Protein AF-A0A1T4NYH7-F1 (afdb_monomer_lite)

pLDDT: mean 93.22, std 9.17, range [37.97, 98.44]

Radius of gyration: 12.86 Å; chains: 1; bounding box: 45×33×25 Å

Organism: NCBI:txid413434

Secondary structure (DSSP, 8-state):
-PPPP-HHHHS-GGGGTTS-GGG--TTTTHHHHHHHHHHT--TTTHHHHHHHHHTTS-HHHHHHHHHH--S---HHHHHHHHHHTT-----SS--

InterPro domains:
  IPR053830 Domain of unknown function DUF6922 [PF21956] (11-63)

Foldseek 3Di:
DPPQDQQPVLDDCVLVVPDDSRPDRLPVCLLPQLLSLQQPDDPVCLVVSVVSVVVRDDLVSSLVSQQPHPRPRDLVSQQVSCVVVVHDRDGNDDD

Structure (mmCIF, N/CA/C/O backbone):
data_AF-A0A1T4NYH7-F1
#
_entry.id   AF-A0A1T4NYH7-F1
#
loop_
_atom_site.group_PDB
_atom_site.id
_atom_site.type_symbol
_atom_site.label_atom_id
_atom_site.label_alt_id
_atom_site.label_comp_id
_atom_site.label_asym_id
_atom_site.label_entity_id
_atom_site.label_seq_id
_atom_site.pdbx_PDB_ins_code
_atom_site.Cartn_x
_atom_site.Cartn_y
_atom_site.Cartn_z
_atom_site.occupancy
_atom_site.B_iso_or_equiv
_atom_site.auth_seq_id
_atom_site.auth_comp_id
_atom_site.auth_asym_id
_atom_site.auth_atom_id
_atom_site.pdbx_PDB_model_num
ATOM 1 N N . MET A 1 1 ? -27.147 -0.341 1.580 1.00 37.97 1 MET A N 1
ATOM 2 C CA . MET A 1 1 ? -26.389 -1.587 1.835 1.00 37.97 1 MET A CA 1
ATOM 3 C C . MET A 1 1 ? -25.168 -1.589 0.935 1.00 37.97 1 MET A C 1
ATOM 5 O O . MET A 1 1 ? -25.333 -1.732 -0.270 1.00 37.97 1 MET A O 1
ATOM 9 N N . ASN A 1 2 ? -23.967 -1.396 1.483 1.00 52.78 2 ASN A N 1
ATOM 10 C CA . ASN A 1 2 ? -22.752 -1.658 0.712 1.00 52.78 2 ASN A CA 1
ATOM 11 C C . ASN A 1 2 ? -22.653 -3.170 0.508 1.00 52.78 2 ASN A C 1
ATOM 13 O O . ASN A 1 2 ? -22.690 -3.924 1.480 1.00 52.78 2 ASN A O 1
ATOM 17 N N . LYS A 1 3 ? -22.601 -3.617 -0.750 1.00 62.44 3 LYS A N 1
ATOM 18 C CA . LYS A 1 3 ? -22.299 -5.016 -1.070 1.00 62.44 3 LYS A CA 1
ATOM 19 C C . LYS A 1 3 ? -20.989 -5.398 -0.379 1.00 62.44 3 LYS A C 1
ATOM 21 O O . LYS A 1 3 ? -20.040 -4.616 -0.401 1.00 62.44 3 LYS A O 1
ATOM 26 N N . ALA A 1 4 ? -20.945 -6.590 0.211 1.00 82.31 4 ALA A N 1
ATOM 27 C CA . ALA A 1 4 ? -19.701 -7.155 0.713 1.00 82.31 4 ALA A CA 1
ATOM 28 C C . ALA A 1 4 ? -18.686 -7.214 -0.441 1.00 82.31 4 ALA A C 1
ATOM 30 O O . ALA A 1 4 ? -18.968 -7.801 -1.489 1.00 82.31 4 ALA A O 1
ATOM 31 N N . ILE A 1 5 ? -17.543 -6.549 -0.272 1.00 91.25 5 ILE A N 1
ATOM 32 C CA . ILE A 1 5 ? -16.481 -6.500 -1.278 1.00 91.25 5 ILE A CA 1
ATOM 33 C C . ILE A 1 5 ? -15.794 -7.862 -1.288 1.00 91.25 5 ILE A C 1
ATOM 35 O O . ILE A 1 5 ? -15.246 -8.292 -0.274 1.00 91.25 5 ILE A O 1
ATOM 39 N N . ARG A 1 6 ? -15.818 -8.544 -2.434 1.00 92.69 6 ARG A N 1
ATOM 40 C CA . ARG A 1 6 ? -15.099 -9.805 -2.622 1.00 92.69 6 ARG A CA 1
ATOM 41 C C . ARG A 1 6 ? -13.715 -9.501 -3.167 1.00 92.69 6 ARG A C 1
ATOM 43 O O . ARG A 1 6 ? -13.579 -9.049 -4.299 1.00 92.69 6 ARG A O 1
ATOM 50 N N . ILE A 1 7 ? -12.680 -9.794 -2.385 1.00 94.25 7 ILE A N 1
ATOM 51 C CA . ILE A 1 7 ? -11.286 -9.538 -2.779 1.00 94.25 7 ILE A CA 1
ATOM 52 C C . ILE A 1 7 ? -10.927 -10.260 -4.087 1.00 94.25 7 ILE A C 1
ATOM 54 O O . ILE A 1 7 ? -10.199 -9.705 -4.910 1.00 94.25 7 ILE A O 1
ATOM 58 N N . THR A 1 8 ? -11.508 -11.443 -4.321 1.00 93.75 8 THR A N 1
ATOM 59 C CA . THR A 1 8 ? -11.374 -12.243 -5.557 1.00 93.75 8 THR A CA 1
ATOM 60 C C . THR A 1 8 ? -11.789 -11.515 -6.829 1.00 93.75 8 THR A C 1
ATOM 62 O O . THR A 1 8 ? -11.292 -11.853 -7.897 1.00 93.75 8 THR A O 1
ATOM 65 N N . ASP A 1 9 ? -12.678 -10.530 -6.717 1.00 93.31 9 ASP A N 1
ATOM 66 C CA . ASP A 1 9 ? -13.210 -9.785 -7.859 1.00 93.31 9 ASP A CA 1
ATOM 67 C C . ASP A 1 9 ? -12.359 -8.533 -8.140 1.00 93.31 9 ASP A C 1
ATOM 69 O O . ASP A 1 9 ? -12.488 -7.900 -9.187 1.00 93.31 9 ASP A O 1
ATOM 73 N N . CYS A 1 10 ? -11.478 -8.164 -7.203 1.00 92.81 10 CYS A N 1
ATOM 74 C CA . CYS A 1 10 ? -10.671 -6.948 -7.268 1.00 92.81 10 CYS A CA 1
ATOM 75 C C . CYS A 1 10 ? -9.212 -7.214 -7.657 1.00 92.81 10 CYS A C 1
ATOM 77 O O . CYS A 1 10 ? -8.596 -6.371 -8.313 1.00 92.81 10 CYS A O 1
ATOM 79 N N . PHE A 1 11 ? -8.652 -8.366 -7.270 1.00 93.50 11 PHE A N 1
ATOM 80 C CA . PHE A 1 11 ? -7.231 -8.670 -7.456 1.00 93.50 11 PHE A CA 1
ATOM 81 C C . PHE A 1 11 ? -6.990 -10.017 -8.158 1.00 93.50 11 PHE A C 1
ATOM 83 O O . PHE A 1 11 ? -7.801 -10.936 -8.044 1.00 93.50 11 PHE A O 1
ATOM 90 N N . PRO A 1 12 ? -5.846 -10.185 -8.846 1.00 93.06 12 PRO A N 1
ATOM 91 C CA . PRO A 1 12 ? -5.400 -11.487 -9.334 1.00 93.06 12 PRO A CA 1
ATOM 92 C C . PRO A 1 12 ? -5.066 -12.453 -8.188 1.00 93.06 12 PRO A C 1
ATOM 94 O O . PRO A 1 12 ? -4.412 -12.078 -7.210 1.00 93.06 12 PRO A O 1
ATOM 97 N N . ARG A 1 13 ? -5.425 -13.735 -8.348 1.00 91.88 13 ARG A N 1
ATOM 98 C CA . ARG A 1 13 ? -5.157 -14.799 -7.359 1.00 91.88 13 ARG A CA 1
ATOM 99 C C . ARG A 1 13 ? -3.672 -14.928 -7.012 1.00 91.88 13 ARG A C 1
ATOM 101 O O . ARG A 1 13 ? -3.330 -15.238 -5.877 1.00 91.88 13 ARG A O 1
ATOM 108 N N . GLN A 1 14 ? -2.793 -14.668 -7.975 1.00 91.25 14 GLN A N 1
ATOM 109 C CA . GLN A 1 14 ? -1.344 -14.791 -7.831 1.00 91.25 14 GLN A CA 1
ATOM 110 C C . GLN A 1 14 ? -0.773 -13.858 -6.751 1.00 91.25 14 GLN A C 1
ATOM 112 O O . GLN A 1 14 ? 0.239 -14.192 -6.148 1.00 91.25 14 GLN A O 1
ATOM 117 N N . MET A 1 15 ? -1.420 -12.724 -6.449 1.00 91.75 15 MET A N 1
ATOM 118 C CA . MET A 1 15 ? -0.984 -11.828 -5.363 1.00 91.75 15 MET A CA 1
ATOM 119 C C . MET A 1 15 ? -1.193 -12.448 -3.967 1.00 91.75 15 MET A C 1
ATOM 121 O O . MET A 1 15 ? -0.506 -12.094 -3.007 1.00 91.75 15 MET A O 1
ATOM 125 N N . PHE A 1 16 ? -2.108 -13.411 -3.867 1.00 93.69 16 PHE A N 1
ATOM 126 C CA . PHE A 1 16 ? -2.575 -14.044 -2.633 1.00 93.69 16 PHE A CA 1
ATOM 127 C C . PHE A 1 16 ? -2.388 -15.569 -2.676 1.00 93.69 16 PHE A C 1
ATOM 129 O O . PHE A 1 16 ? -3.194 -16.314 -2.128 1.00 93.69 16 PHE A O 1
ATOM 136 N N . TRP A 1 17 ? -1.347 -16.040 -3.370 1.00 90.88 17 TRP A N 1
ATOM 137 C CA . TRP A 1 17 ? -1.121 -17.454 -3.700 1.00 90.88 17 TRP A CA 1
ATOM 138 C C . TRP A 1 17 ? -1.027 -18.399 -2.488 1.00 90.88 17 TRP A C 1
ATOM 140 O O . TRP A 1 17 ? -1.291 -19.590 -2.621 1.00 90.88 17 TRP A O 1
ATOM 150 N N . ASP A 1 18 ? -0.665 -17.873 -1.321 1.00 92.75 18 ASP A N 1
ATOM 151 C CA . ASP A 1 18 ? -0.459 -18.577 -0.053 1.00 92.75 18 ASP A CA 1
ATOM 152 C C . ASP A 1 18 ? -1.672 -18.518 0.893 1.00 92.75 18 ASP A C 1
ATOM 154 O O . ASP A 1 18 ? -1.612 -19.055 1.999 1.00 92.75 18 ASP A O 1
ATOM 158 N N . VAL A 1 19 ? -2.778 -17.878 0.493 1.00 94.12 19 VAL A N 1
ATOM 159 C CA . VAL A 1 19 ? -3.971 -17.720 1.341 1.00 94.12 19 VAL A CA 1
ATOM 160 C C . VAL A 1 19 ? -5.273 -18.026 0.599 1.00 94.12 19 VAL A C 1
ATOM 162 O O . VAL A 1 19 ? -5.381 -17.937 -0.624 1.00 94.12 19 VAL A O 1
ATOM 165 N N . ARG A 1 20 ? -6.319 -18.357 1.362 1.00 94.75 20 ARG A N 1
ATOM 166 C CA . ARG A 1 20 ? -7.682 -18.503 0.832 1.00 94.75 20 ARG A CA 1
ATOM 167 C C . ARG A 1 20 ? -8.315 -17.129 0.638 1.00 94.75 20 ARG A C 1
ATOM 169 O O . ARG A 1 20 ? -8.858 -16.536 1.563 1.00 94.75 20 ARG A O 1
ATOM 176 N N . MET A 1 21 ? -8.191 -16.615 -0.579 1.00 94.44 21 MET A N 1
ATOM 177 C CA . MET A 1 21 ? -8.585 -15.256 -0.958 1.00 94.44 21 MET A CA 1
ATOM 178 C C . MET A 1 21 ? -10.089 -14.969 -0.804 1.00 94.44 21 MET A C 1
ATOM 180 O O . MET A 1 21 ? -10.486 -13.834 -0.570 1.00 94.44 21 MET A O 1
ATOM 184 N N . ASP A 1 22 ? -10.923 -16.002 -0.904 1.00 93.31 22 ASP A N 1
ATOM 185 C CA . ASP A 1 22 ? -12.368 -15.972 -0.665 1.00 93.31 22 ASP A CA 1
ATOM 186 C C . ASP A 1 22 ? -12.743 -15.811 0.818 1.00 93.31 22 ASP A C 1
ATOM 188 O O . ASP A 1 22 ? -13.892 -15.503 1.124 1.00 93.31 22 ASP A O 1
ATOM 192 N N . GLN A 1 23 ? -11.782 -15.994 1.729 1.00 94.81 23 GLN A N 1
ATOM 193 C CA . GLN A 1 23 ? -11.955 -15.824 3.175 1.00 94.81 23 GLN A CA 1
ATOM 194 C C . GLN A 1 23 ? -11.407 -14.492 3.697 1.00 94.81 23 GLN A C 1
ATOM 196 O O . GLN A 1 23 ? -11.503 -14.230 4.896 1.00 94.81 23 GLN A O 1
ATOM 201 N N . LEU A 1 24 ? -10.821 -13.673 2.819 1.00 95.56 24 LEU A N 1
ATOM 202 C CA . LEU A 1 24 ? -10.321 -12.352 3.178 1.00 95.56 24 LEU A CA 1
ATOM 203 C C . LEU A 1 24 ? -11.485 -11.373 3.311 1.00 95.56 24 LEU A C 1
ATOM 205 O O . LEU A 1 24 ? -12.242 -11.153 2.363 1.00 95.56 24 LEU A O 1
ATOM 209 N N . ASP A 1 25 ? -11.581 -10.749 4.477 1.00 95.56 25 ASP A N 1
ATOM 210 C CA . ASP A 1 25 ? -12.472 -9.624 4.707 1.00 95.56 25 ASP A CA 1
ATOM 211 C C . ASP A 1 25 ? -11.755 -8.323 4.339 1.00 95.56 25 ASP A C 1
ATOM 213 O O . ASP A 1 25 ? -10.668 -8.026 4.842 1.00 95.56 25 ASP A O 1
ATOM 217 N N . ALA A 1 26 ? -12.371 -7.527 3.462 1.00 94.94 26 ALA A N 1
ATOM 218 C CA . ALA A 1 26 ? -11.756 -6.307 2.955 1.00 94.94 26 ALA A CA 1
ATOM 219 C C . ALA A 1 26 ? -11.341 -5.344 4.075 1.00 94.94 26 ALA A C 1
ATOM 221 O O . ALA A 1 26 ? -10.270 -4.749 3.996 1.00 94.94 26 ALA A O 1
ATOM 222 N N . TRP A 1 27 ? -12.133 -5.205 5.136 1.00 95.06 27 TRP A N 1
ATOM 223 C CA . TRP A 1 27 ? -11.888 -4.208 6.177 1.00 95.06 27 TRP A CA 1
ATOM 224 C C . TRP A 1 27 ? -11.003 -4.740 7.294 1.00 95.06 27 TRP A C 1
ATOM 226 O O . TRP A 1 27 ? -10.049 -4.066 7.695 1.00 95.06 27 TRP A O 1
ATOM 236 N N . ARG A 1 28 ? -11.298 -5.948 7.782 1.00 95.88 28 ARG A N 1
ATOM 237 C CA . ARG A 1 28 ? -10.557 -6.593 8.868 1.00 95.88 28 ARG A CA 1
ATOM 238 C C . ARG A 1 28 ? -9.135 -6.941 8.442 1.00 95.88 28 ARG A C 1
ATOM 240 O O . ARG A 1 28 ? -8.208 -6.762 9.226 1.00 95.88 28 ARG A O 1
ATOM 247 N N . ASP A 1 29 ? -8.957 -7.375 7.196 1.00 96.81 29 ASP A N 1
ATOM 248 C CA . ASP A 1 29 ? -7.683 -7.912 6.718 1.00 96.81 29 ASP A CA 1
ATOM 249 C C . ASP A 1 29 ? -6.884 -6.877 5.887 1.00 96.81 29 ASP A C 1
ATOM 251 O O . ASP A 1 29 ? -5.891 -7.212 5.237 1.00 96.81 29 ASP A O 1
ATOM 255 N N . GLN A 1 30 ? -7.255 -5.587 5.945 1.00 96.75 30 GLN A N 1
ATOM 256 C CA . GLN A 1 30 ? -6.613 -4.494 5.190 1.00 96.75 30 GLN A CA 1
ATOM 257 C C . GLN A 1 30 ? -5.090 -4.394 5.417 1.00 96.75 30 GLN A C 1
ATOM 259 O O . GLN A 1 30 ? -4.339 -4.127 4.477 1.00 96.75 30 GLN A O 1
ATOM 264 N N . ALA A 1 31 ? -4.621 -4.672 6.641 1.00 96.88 31 ALA A N 1
ATOM 265 C CA . ALA A 1 31 ? -3.204 -4.625 7.016 1.00 96.88 31 ALA A CA 1
ATOM 266 C C . ALA A 1 31 ? -2.362 -5.706 6.329 1.00 96.88 31 ALA A C 1
ATOM 268 O O . ALA A 1 31 ? -1.139 -5.597 6.256 1.00 96.88 31 ALA A O 1
ATOM 269 N N . PHE A 1 32 ? -3.020 -6.737 5.804 1.00 96.62 32 PHE A N 1
ATOM 270 C CA . PHE A 1 32 ? -2.420 -7.749 4.954 1.00 96.62 32 PHE A CA 1
ATOM 271 C C . PHE A 1 32 ? -2.643 -7.425 3.470 1.00 96.62 32 PHE A C 1
ATOM 273 O O . PHE A 1 32 ? -1.687 -7.432 2.696 1.00 96.62 32 PHE A O 1
ATOM 280 N N . ILE A 1 33 ? -3.877 -7.088 3.079 1.00 97.25 33 ILE A N 1
ATOM 281 C CA . ILE A 1 33 ? -4.279 -6.883 1.677 1.00 97.25 33 ILE A CA 1
ATOM 282 C C . ILE A 1 33 ? -3.516 -5.727 1.019 1.00 97.25 33 ILE A C 1
ATOM 284 O O . ILE A 1 33 ? -2.927 -5.918 -0.044 1.00 97.25 33 ILE A O 1
ATOM 288 N N . ILE A 1 34 ? -3.490 -4.549 1.652 1.00 97.75 34 ILE A N 1
ATOM 289 C CA . ILE A 1 34 ? -2.870 -3.334 1.099 1.00 97.75 34 ILE A CA 1
ATOM 290 C C . ILE A 1 34 ? -1.383 -3.547 0.781 1.00 97.75 34 ILE A C 1
ATOM 292 O O . ILE A 1 34 ? -0.995 -3.388 -0.380 1.00 97.75 34 ILE A O 1
ATOM 296 N N . PRO A 1 35 ? -0.524 -3.929 1.748 1.00 97.06 35 PRO A N 1
ATOM 297 C CA . PRO A 1 35 ? 0.884 -4.135 1.443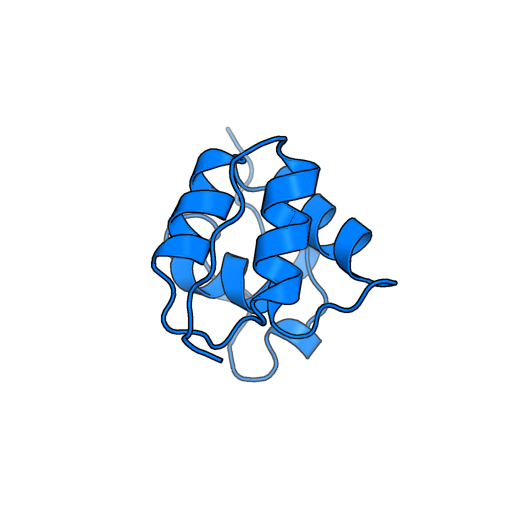 1.00 97.06 35 PRO A CA 1
ATOM 298 C C . PRO A 1 35 ? 1.098 -5.318 0.496 1.00 97.06 35 PRO A C 1
ATOM 300 O O . PRO A 1 35 ? 2.051 -5.296 -0.278 1.00 97.06 35 PRO A O 1
ATOM 303 N N . ARG A 1 36 ? 0.224 -6.335 0.503 1.00 96.12 36 ARG A N 1
ATOM 304 C CA . ARG A 1 36 ? 0.362 -7.484 -0.396 1.00 96.12 36 ARG A CA 1
ATOM 305 C C . ARG A 1 36 ? 0.104 -7.125 -1.857 1.00 96.12 36 ARG A C 1
ATOM 307 O O . ARG A 1 36 ? 0.881 -7.541 -2.713 1.00 96.12 36 ARG A O 1
ATOM 314 N N . ALA A 1 37 ? -0.917 -6.319 -2.136 1.00 96.00 37 ALA A N 1
ATOM 315 C CA . ALA A 1 37 ? -1.210 -5.832 -3.485 1.00 96.00 37 ALA A CA 1
ATOM 316 C C . ALA A 1 37 ? -0.066 -4.984 -4.075 1.00 96.00 37 ALA A C 1
ATOM 318 O O . ALA A 1 37 ? 0.066 -4.877 -5.293 1.00 96.00 37 ALA A O 1
ATOM 319 N N . LEU A 1 38 ? 0.774 -4.404 -3.212 1.00 96.25 38 LEU A N 1
ATOM 320 C CA . LEU A 1 38 ? 1.893 -3.544 -3.593 1.00 96.25 38 LEU A CA 1
ATOM 321 C C . LEU A 1 38 ? 3.272 -4.219 -3.483 1.00 96.25 38 LEU A C 1
ATOM 323 O O . LEU A 1 38 ? 4.264 -3.646 -3.928 1.00 96.25 38 LEU A O 1
ATOM 327 N N . LEU A 1 39 ? 3.346 -5.437 -2.935 1.00 93.38 39 LEU A N 1
ATOM 328 C CA . LEU A 1 39 ? 4.601 -6.137 -2.633 1.00 93.38 39 LEU A CA 1
ATOM 329 C C . LEU A 1 39 ? 5.467 -6.380 -3.875 1.00 93.38 39 LEU A C 1
ATOM 331 O O . LEU A 1 39 ? 6.679 -6.194 -3.825 1.00 93.38 39 LEU A O 1
ATOM 335 N N . PHE A 1 40 ? 4.841 -6.781 -4.981 1.00 85.19 40 PHE A N 1
ATOM 336 C CA . PHE A 1 40 ? 5.523 -7.110 -6.237 1.00 85.19 40 PHE A CA 1
ATOM 337 C C . PHE A 1 40 ? 5.322 -6.037 -7.317 1.00 85.19 40 PHE A C 1
ATOM 339 O O . PHE A 1 40 ? 5.456 -6.320 -8.507 1.00 85.19 40 PHE A O 1
ATOM 346 N N . CYS A 1 41 ? 4.966 -4.810 -6.920 1.00 90.38 41 CYS A N 1
ATOM 347 C CA . CYS A 1 41 ? 4.816 -3.710 -7.863 1.00 90.38 41 CYS A CA 1
ATOM 348 C C . CYS A 1 41 ? 6.149 -3.321 -8.500 1.00 90.38 41 CYS A C 1
ATOM 350 O O . CYS A 1 41 ? 7.176 -3.221 -7.832 1.00 90.38 41 CYS A O 1
ATOM 352 N N . ASN A 1 42 ? 6.079 -3.003 -9.786 1.00 92.31 42 ASN A N 1
ATOM 353 C CA . ASN A 1 42 ? 7.091 -2.250 -10.510 1.00 92.31 42 ASN A CA 1
ATOM 354 C C . ASN A 1 42 ? 6.427 -1.058 -11.213 1.00 92.31 42 ASN A C 1
ATOM 356 O O . ASN A 1 42 ? 5.209 -0.886 -11.151 1.00 92.31 42 ASN A O 1
ATOM 360 N N . ASP A 1 43 ? 7.227 -0.270 -11.917 1.00 91.69 43 ASP A N 1
ATOM 361 C CA . ASP A 1 43 ? 6.837 0.972 -12.583 1.00 91.69 43 ASP A CA 1
ATOM 362 C C . ASP A 1 43 ? 5.641 0.783 -13.533 1.00 91.69 43 ASP A C 1
ATOM 364 O O . ASP A 1 43 ? 4.824 1.685 -13.705 1.00 91.69 43 ASP A O 1
ATOM 368 N N . ARG A 1 44 ? 5.512 -0.407 -14.140 1.00 94.31 44 ARG A N 1
ATOM 369 C CA . ARG A 1 44 ? 4.456 -0.728 -15.112 1.00 94.31 44 ARG A CA 1
ATOM 370 C C . ARG A 1 44 ? 3.150 -1.149 -14.449 1.00 94.31 44 ARG A C 1
ATOM 372 O O . ARG A 1 44 ? 2.086 -0.905 -15.004 1.00 94.31 44 ARG A O 1
ATOM 379 N N . THR A 1 45 ? 3.222 -1.805 -13.292 1.00 95.38 45 THR A N 1
ATOM 380 C CA . THR A 1 45 ? 2.045 -2.373 -12.610 1.00 95.38 45 THR A CA 1
ATOM 381 C C . THR A 1 45 ? 1.574 -1.533 -11.429 1.00 95.38 45 THR A C 1
ATOM 383 O O . THR A 1 45 ? 0.490 -1.780 -10.903 1.00 95.38 45 THR A O 1
ATOM 386 N N . PHE A 1 46 ? 2.373 -0.558 -10.985 1.00 96.69 46 PHE A N 1
ATOM 387 C CA . PHE A 1 46 ? 2.065 0.259 -9.815 1.00 96.69 46 PHE A CA 1
ATOM 388 C C . PHE A 1 46 ? 0.705 0.948 -9.942 1.00 96.69 46 PHE A C 1
ATOM 390 O O . PHE A 1 46 ? -0.137 0.758 -9.067 1.00 96.69 46 PHE A O 1
ATOM 397 N N . THR A 1 47 ? 0.478 1.681 -11.037 1.00 97.06 47 THR A N 1
ATOM 398 C CA . THR A 1 47 ? -0.758 2.442 -11.282 1.00 97.06 47 THR A CA 1
ATOM 399 C C . THR A 1 47 ? -1.999 1.558 -11.219 1.00 97.06 47 THR A C 1
ATOM 401 O O . THR A 1 47 ? -2.955 1.880 -10.523 1.00 97.06 47 THR A O 1
ATOM 404 N N . GLU A 1 48 ? -1.965 0.398 -11.869 1.00 96.25 48 GLU A N 1
ATOM 405 C CA . GLU A 1 48 ? -3.105 -0.516 -11.873 1.00 96.25 48 GLU A CA 1
ATOM 406 C C . GLU A 1 48 ? -3.383 -1.081 -10.466 1.00 96.25 48 GLU A C 1
ATOM 408 O O . GLU A 1 48 ? -4.529 -1.176 -10.026 1.00 96.25 48 GLU A O 1
ATOM 413 N N . ASN A 1 49 ? -2.331 -1.438 -9.724 1.00 96.38 49 ASN A N 1
ATOM 414 C CA . ASN A 1 49 ? -2.473 -2.032 -8.396 1.00 96.38 49 ASN A CA 1
ATOM 415 C C . ASN A 1 49 ? -2.957 -1.028 -7.349 1.00 96.38 49 ASN A C 1
ATOM 417 O O . ASN A 1 49 ? -3.788 -1.376 -6.508 1.00 96.38 49 ASN A O 1
ATOM 421 N N . ILE A 1 50 ? -2.475 0.214 -7.402 1.00 97.62 50 ILE A N 1
ATOM 422 C CA . ILE A 1 50 ? -2.925 1.258 -6.480 1.00 97.62 50 ILE A CA 1
ATOM 423 C C . ILE A 1 50 ? -4.371 1.680 -6.780 1.00 97.62 50 ILE A C 1
ATOM 425 O O . ILE A 1 50 ? -5.151 1.832 -5.847 1.00 97.62 50 ILE A O 1
ATOM 429 N N . GLU A 1 51 ? -4.785 1.725 -8.050 1.00 97.50 51 GLU A N 1
ATOM 430 C CA . GLU A 1 51 ? -6.183 1.984 -8.431 1.00 97.50 51 GLU A CA 1
ATOM 431 C C . GLU A 1 51 ? -7.139 0.876 -7.970 1.00 97.50 51 GLU A C 1
ATOM 433 O O . GLU A 1 51 ? -8.277 1.150 -7.585 1.00 97.50 51 GLU A O 1
ATOM 438 N N . ARG A 1 52 ? -6.701 -0.392 -7.968 1.00 96.31 52 ARG A N 1
ATOM 439 C CA . ARG A 1 52 ? -7.481 -1.489 -7.362 1.00 96.31 52 ARG A CA 1
ATOM 440 C C . ARG A 1 52 ? -7.701 -1.264 -5.868 1.00 96.31 52 ARG A C 1
ATOM 442 O O . ARG A 1 52 ? -8.800 -1.518 -5.381 1.00 96.31 52 ARG A O 1
ATOM 449 N N . LEU A 1 53 ? -6.680 -0.789 -5.153 1.00 97.56 53 LEU A N 1
ATOM 450 C CA . LEU A 1 53 ? -6.790 -0.486 -3.727 1.00 97.56 53 LEU A CA 1
ATOM 451 C C . LEU A 1 53 ? -7.708 0.708 -3.467 1.00 97.56 53 LEU A C 1
ATOM 453 O O . LEU A 1 53 ? -8.536 0.631 -2.569 1.00 97.56 53 LEU A O 1
ATOM 457 N N . GLU A 1 54 ? -7.622 1.771 -4.261 1.00 97.69 54 GLU A N 1
ATOM 458 C CA . GLU A 1 54 ? -8.450 2.979 -4.103 1.00 97.69 54 GLU A CA 1
ATOM 459 C C . GLU A 1 54 ? -9.944 2.748 -4.346 1.00 97.69 54 GLU A C 1
ATOM 461 O O . GLU A 1 54 ? -10.778 3.486 -3.829 1.00 97.69 54 GLU A O 1
ATOM 466 N N . LYS A 1 55 ? -10.309 1.701 -5.093 1.00 95.94 55 LYS A N 1
ATOM 467 C CA . LYS A 1 55 ? -11.713 1.276 -5.228 1.00 95.94 55 LYS A CA 1
ATOM 468 C C . LYS A 1 55 ? -12.303 0.734 -3.921 1.00 95.94 55 LYS A C 1
ATOM 470 O O . LYS A 1 55 ? -13.519 0.595 -3.824 1.00 95.94 55 LYS A O 1
ATOM 475 N N . ILE A 1 56 ? -11.455 0.382 -2.954 1.00 96.25 56 ILE A N 1
ATOM 476 C CA . ILE A 1 56 ? -11.834 -0.304 -1.712 1.00 96.25 56 ILE A CA 1
ATOM 477 C C . ILE A 1 56 ? -11.492 0.553 -0.491 1.00 96.25 56 ILE A C 1
ATOM 479 O O . ILE A 1 56 ? -12.300 0.666 0.425 1.00 96.25 56 ILE A O 1
ATOM 483 N N . TYR A 1 57 ? -10.304 1.152 -0.474 1.00 97.50 57 TYR A N 1
ATOM 484 C CA . TYR A 1 57 ? -9.710 1.803 0.685 1.00 97.50 57 TYR A CA 1
ATOM 485 C C . TYR A 1 57 ? -9.517 3.295 0.456 1.00 97.50 57 TYR A C 1
ATOM 487 O O . TYR A 1 57 ? -9.199 3.739 -0.647 1.00 97.50 57 TYR A O 1
ATOM 495 N N . SER A 1 58 ? -9.627 4.072 1.533 1.00 98.00 58 SER A N 1
ATOM 496 C CA . SER A 1 58 ? -9.243 5.480 1.495 1.00 98.00 58 SER A CA 1
ATOM 497 C C . SER A 1 58 ? -7.723 5.632 1.347 1.00 98.00 58 SER A C 1
ATOM 499 O O . SER A 1 58 ? -6.949 4.750 1.733 1.00 98.00 58 SER A O 1
ATOM 501 N N . GLN A 1 59 ? -7.273 6.791 0.857 1.00 98.19 59 GLN A N 1
ATOM 502 C CA . GLN A 1 59 ? -5.842 7.119 0.819 1.00 98.19 59 GLN A CA 1
ATOM 503 C C . GLN A 1 59 ? -5.213 7.002 2.215 1.00 98.19 59 GLN A C 1
ATOM 505 O O . GLN A 1 59 ? -4.133 6.433 2.364 1.00 98.19 59 GLN A O 1
ATOM 510 N N . SER A 1 60 ? -5.919 7.470 3.249 1.00 98.06 60 SER A N 1
ATOM 511 C CA . SER A 1 60 ? -5.470 7.406 4.642 1.00 98.06 60 SER A CA 1
ATOM 512 C C . SER A 1 60 ? -5.276 5.971 5.134 1.00 98.06 60 SER A C 1
ATOM 514 O O . SER A 1 60 ? -4.283 5.697 5.808 1.00 98.06 60 SER A O 1
ATOM 516 N N . ASP A 1 61 ? -6.169 5.043 4.774 1.00 98.38 61 ASP A N 1
ATOM 517 C CA . ASP A 1 61 ? -6.001 3.625 5.105 1.00 98.38 61 ASP A CA 1
ATOM 518 C C . ASP A 1 61 ? -4.772 3.048 4.399 1.00 98.38 61 ASP A C 1
ATOM 520 O O . ASP A 1 61 ? -3.956 2.378 5.033 1.00 98.38 61 ASP A O 1
ATOM 524 N N . ILE A 1 62 ? -4.590 3.347 3.112 1.00 98.44 62 ILE A N 1
ATOM 525 C CA . ILE A 1 62 ? -3.444 2.858 2.336 1.00 98.44 62 ILE A CA 1
ATOM 526 C C . ILE A 1 62 ? -2.127 3.349 2.947 1.00 98.44 62 ILE A C 1
ATOM 528 O O . ILE A 1 62 ? -1.237 2.542 3.226 1.00 98.44 62 ILE A O 1
ATOM 532 N N . ILE A 1 63 ? -2.026 4.652 3.220 1.00 98.06 63 ILE A N 1
ATOM 533 C CA . ILE A 1 63 ? -0.841 5.273 3.822 1.00 98.06 63 ILE A CA 1
ATOM 534 C C . ILE A 1 63 ? -0.554 4.655 5.195 1.00 98.06 63 ILE A C 1
ATOM 536 O O . ILE A 1 63 ? 0.556 4.174 5.430 1.00 98.06 63 ILE A O 1
ATOM 540 N N . ARG A 1 64 ? -1.555 4.600 6.086 1.00 97.88 64 ARG A N 1
ATOM 541 C CA . ARG A 1 64 ? -1.395 4.061 7.446 1.00 97.88 64 ARG A CA 1
ATOM 542 C C . ARG A 1 64 ? -0.908 2.615 7.426 1.00 97.88 64 ARG A C 1
ATOM 544 O O . ARG A 1 64 ? 0.002 2.263 8.179 1.00 97.88 64 ARG A O 1
ATOM 551 N N . ASN A 1 65 ? -1.493 1.772 6.576 1.00 98.12 65 ASN A N 1
ATOM 552 C CA . ASN A 1 65 ? -1.106 0.365 6.494 1.00 98.12 65 ASN A CA 1
ATOM 553 C C . ASN A 1 65 ? 0.304 0.196 5.907 1.00 98.12 65 ASN A C 1
ATOM 555 O O . ASN A 1 65 ? 1.060 -0.632 6.403 1.00 98.12 65 ASN A O 1
ATOM 559 N N . LEU A 1 66 ? 0.718 1.009 4.930 1.00 97.06 66 LEU A N 1
ATOM 560 C CA . LEU A 1 66 ? 2.090 0.973 4.403 1.00 97.06 66 LEU A CA 1
ATOM 561 C C . LEU A 1 66 ? 3.140 1.491 5.394 1.00 97.06 66 LEU A C 1
ATOM 563 O O . LEU A 1 66 ? 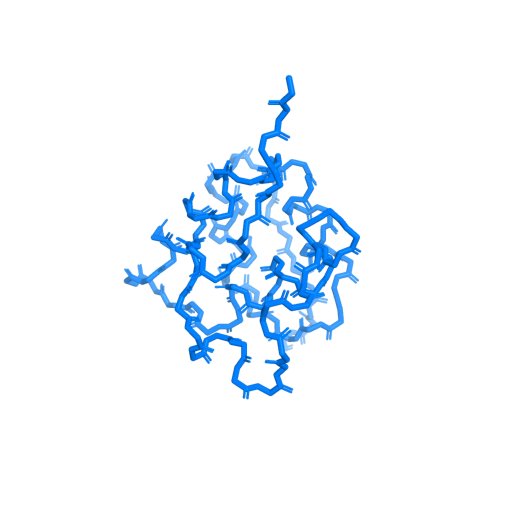4.233 0.937 5.475 1.00 97.06 66 LEU A O 1
ATOM 567 N N . GLN A 1 67 ? 2.820 2.510 6.189 1.00 96.00 67 GLN A N 1
ATOM 568 C CA . GLN A 1 67 ? 3.741 3.044 7.199 1.00 96.00 67 GLN A CA 1
ATOM 569 C C . GLN A 1 67 ? 3.936 2.101 8.394 1.00 96.00 67 GLN A C 1
ATOM 571 O O . GLN A 1 67 ? 4.966 2.151 9.066 1.00 96.00 67 GLN A O 1
ATOM 576 N N . THR A 1 68 ? 2.960 1.233 8.669 1.00 95.69 68 THR A N 1
ATOM 577 C CA . THR A 1 68 ? 2.974 0.335 9.837 1.00 95.69 68 THR A CA 1
ATOM 578 C C . THR A 1 68 ? 3.242 -1.128 9.485 1.00 95.69 68 THR A C 1
ATOM 580 O O . THR A 1 68 ? 3.547 -1.923 10.380 1.00 95.69 68 THR A O 1
ATOM 583 N N . THR A 1 69 ? 3.202 -1.496 8.200 1.00 95.12 69 THR A N 1
ATOM 584 C CA . THR A 1 69 ? 3.357 -2.888 7.758 1.00 95.12 69 THR A CA 1
ATOM 585 C C . THR A 1 69 ? 4.688 -3.511 8.183 1.00 95.12 69 THR A C 1
ATOM 587 O O . THR A 1 69 ? 5.717 -2.844 8.322 1.00 95.12 69 THR A O 1
ATOM 590 N N . LYS A 1 70 ? 4.667 -4.832 8.378 1.00 93.31 70 LYS A N 1
ATOM 591 C CA . LYS A 1 70 ? 5.864 -5.676 8.532 1.00 93.31 70 LYS A CA 1
ATOM 592 C C . LYS A 1 70 ? 6.250 -6.383 7.228 1.00 93.31 70 LYS A C 1
ATOM 594 O O . LYS A 1 70 ? 7.307 -7.002 7.155 1.00 93.31 70 LYS A O 1
ATOM 599 N N . VAL A 1 71 ? 5.397 -6.304 6.206 1.00 92.38 71 VAL A N 1
ATOM 600 C CA . VAL A 1 71 ? 5.662 -6.846 4.872 1.00 92.38 71 VAL A CA 1
ATOM 601 C C . VAL A 1 71 ? 6.724 -5.982 4.196 1.00 92.38 71 VAL A C 1
ATOM 603 O O . VAL A 1 71 ? 6.605 -4.760 4.197 1.00 92.38 71 VAL A O 1
ATOM 606 N N . ARG A 1 72 ? 7.748 -6.607 3.601 1.00 92.19 72 ARG A N 1
ATOM 607 C CA . ARG A 1 72 ? 8.876 -5.922 2.944 1.00 92.19 72 ARG A CA 1
ATOM 608 C C . ARG A 1 72 ? 8.505 -5.325 1.582 1.00 92.19 72 ARG A C 1
ATOM 610 O O . ARG A 1 72 ? 9.040 -5.725 0.554 1.00 92.19 72 ARG A O 1
ATOM 617 N N . VAL A 1 73 ? 7.574 -4.377 1.578 1.00 94.12 73 VAL A N 1
ATOM 618 C CA . VAL 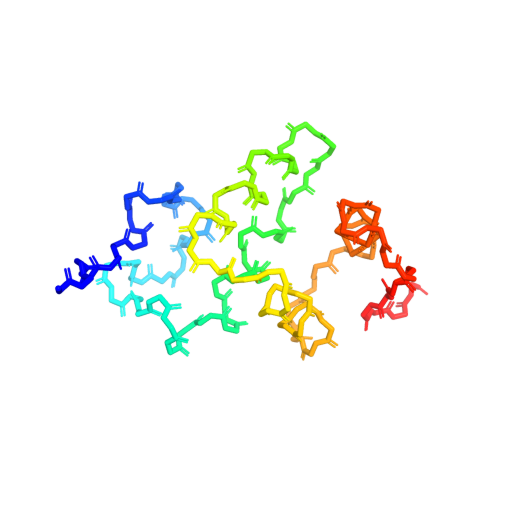A 1 73 ? 7.299 -3.531 0.413 1.00 94.12 73 VAL A CA 1
ATOM 619 C C . VAL A 1 73 ? 8.511 -2.624 0.178 1.00 94.12 73 VAL A C 1
ATOM 621 O O . VAL A 1 73 ? 9.042 -2.047 1.127 1.00 94.12 73 VAL A O 1
ATOM 624 N N . SER A 1 74 ? 8.966 -2.521 -1.072 1.00 94.69 74 SER A N 1
ATOM 625 C CA . SER A 1 74 ? 10.115 -1.684 -1.436 1.00 94.69 74 SER A CA 1
ATOM 626 C C . SER A 1 74 ? 9.879 -0.213 -1.073 1.00 94.69 74 SER A C 1
ATOM 628 O O . SER A 1 74 ? 8.796 0.322 -1.312 1.00 94.69 74 SER A O 1
ATOM 630 N N . ASN A 1 75 ? 10.913 0.474 -0.575 1.00 95.19 75 ASN A N 1
ATOM 631 C CA . ASN A 1 75 ? 10.859 1.919 -0.322 1.00 95.19 75 ASN A CA 1
ATOM 632 C C . ASN A 1 75 ? 10.515 2.716 -1.587 1.00 95.19 75 ASN A C 1
ATOM 634 O O . ASN A 1 75 ? 9.824 3.727 -1.501 1.00 95.19 75 ASN A O 1
ATOM 638 N N . GLN A 1 76 ? 10.904 2.214 -2.763 1.00 96.06 76 GLN A N 1
ATOM 639 C CA . GLN A 1 76 ? 10.542 2.825 -4.038 1.00 96.06 76 GLN A CA 1
ATOM 640 C C . GLN A 1 76 ? 9.019 2.848 -4.253 1.00 96.06 76 GLN A C 1
ATOM 642 O O . GLN A 1 76 ? 8.481 3.826 -4.769 1.00 96.06 76 GLN A O 1
ATOM 647 N N . VAL A 1 77 ? 8.311 1.802 -3.814 1.00 96.69 77 VAL A N 1
ATOM 648 C CA . VAL A 1 77 ? 6.843 1.750 -3.873 1.00 96.69 77 VAL A CA 1
ATOM 649 C C . VAL A 1 77 ? 6.231 2.729 -2.871 1.00 96.69 77 VAL A C 1
ATOM 651 O O . VAL A 1 77 ? 5.277 3.423 -3.215 1.00 96.69 77 VAL A O 1
ATOM 654 N N . CYS A 1 78 ? 6.794 2.849 -1.664 1.00 96.69 78 CYS A N 1
ATOM 655 C CA . CYS A 1 78 ? 6.367 3.864 -0.693 1.00 96.69 78 CYS A CA 1
ATOM 656 C C . CYS A 1 78 ? 6.528 5.290 -1.251 1.00 96.69 78 CYS A C 1
ATOM 658 O O . CYS A 1 78 ? 5.628 6.116 -1.099 1.00 96.69 78 CYS A O 1
ATOM 660 N N . GLU A 1 79 ? 7.618 5.567 -1.971 1.00 97.12 79 GLU A N 1
ATOM 661 C CA . GLU A 1 79 ? 7.823 6.835 -2.679 1.00 97.12 79 GLU A CA 1
ATOM 662 C C . GLU A 1 79 ? 6.782 7.081 -3.771 1.00 97.12 79 GLU A C 1
ATOM 664 O O . GLU A 1 79 ? 6.274 8.196 -3.891 1.00 97.12 79 GLU A O 1
ATOM 669 N N . TRP A 1 80 ? 6.440 6.067 -4.568 1.00 98.06 80 TRP A N 1
ATOM 670 C CA . TRP A 1 80 ? 5.404 6.208 -5.593 1.00 98.06 80 TRP A CA 1
ATOM 671 C C . TRP A 1 80 ? 4.034 6.498 -4.988 1.00 98.06 80 TRP A C 1
ATOM 673 O O . TRP A 1 80 ? 3.309 7.342 -5.510 1.00 98.06 80 TRP A O 1
ATOM 683 N N . VAL A 1 81 ? 3.697 5.862 -3.863 1.00 97.75 81 VAL A N 1
ATOM 684 C CA . VAL A 1 81 ? 2.474 6.171 -3.112 1.00 97.75 81 VAL A CA 1
ATOM 685 C C . VAL A 1 81 ? 2.512 7.601 -2.579 1.00 97.75 81 VAL A C 1
ATOM 687 O O . VAL A 1 81 ? 1.534 8.329 -2.732 1.00 97.75 81 VAL A O 1
ATOM 690 N N . ALA A 1 82 ? 3.644 8.032 -2.017 1.00 97.94 82 ALA A N 1
ATOM 691 C CA . ALA A 1 82 ? 3.794 9.393 -1.519 1.00 97.94 82 ALA A CA 1
ATOM 692 C C . ALA A 1 82 ? 3.587 10.437 -2.626 1.00 97.94 82 ALA A C 1
ATOM 694 O O . ALA A 1 82 ? 2.843 11.398 -2.442 1.00 97.94 82 ALA A O 1
ATOM 695 N N . ARG A 1 83 ? 4.168 10.196 -3.808 1.00 97.94 83 ARG A N 1
ATOM 696 C CA . ARG A 1 83 ? 3.973 11.034 -5.000 1.00 97.94 83 ARG A CA 1
ATOM 697 C C . ARG A 1 83 ? 2.527 11.007 -5.491 1.0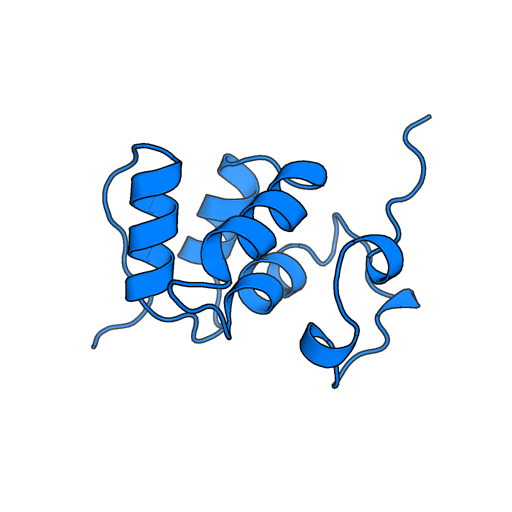0 97.94 83 ARG A C 1
ATOM 699 O O . ARG A 1 83 ? 1.988 12.065 -5.789 1.00 97.94 83 ARG A O 1
ATOM 706 N N . ARG A 1 84 ? 1.887 9.830 -5.548 1.00 97.81 84 ARG A N 1
ATOM 707 C CA . ARG A 1 84 ? 0.486 9.690 -5.986 1.00 97.81 84 ARG A CA 1
ATOM 708 C C . ARG A 1 84 ? -0.473 10.501 -5.116 1.00 97.81 84 ARG A C 1
ATOM 710 O O . ARG A 1 84 ? -1.425 11.068 -5.640 1.00 97.81 84 ARG A O 1
ATOM 717 N N . TYR A 1 8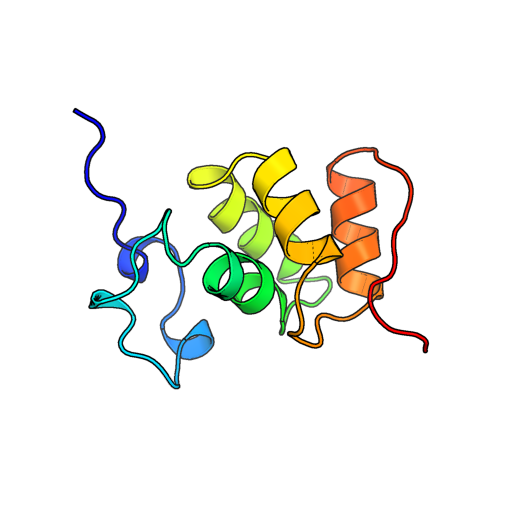5 ? -0.222 10.553 -3.811 1.00 98.12 85 TYR A N 1
ATOM 718 C CA . TYR A 1 85 ? -1.072 11.264 -2.853 1.00 98.12 85 TYR A CA 1
ATOM 719 C C . TYR A 1 85 ? -0.562 12.656 -2.479 1.00 98.12 85 TYR A C 1
ATOM 721 O O . TYR A 1 85 ? -1.145 13.292 -1.607 1.00 98.12 85 TYR A O 1
ATOM 729 N N . SER A 1 86 ? 0.498 13.146 -3.131 1.00 97.81 86 SER A N 1
ATOM 730 C CA . SER A 1 86 ? 1.104 14.452 -2.842 1.00 97.81 86 SER A CA 1
ATOM 73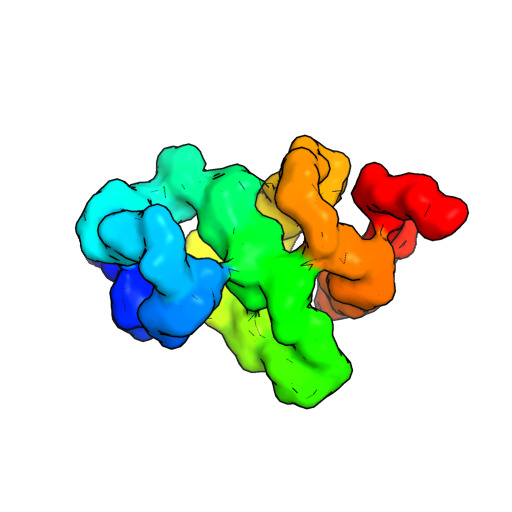1 C C . SER A 1 86 ? 1.440 14.651 -1.355 1.00 97.81 86 SER A C 1
ATOM 733 O O . SER A 1 86 ? 1.203 15.717 -0.789 1.00 97.81 86 SER A O 1
ATOM 735 N N . ILE A 1 87 ? 1.996 13.617 -0.715 1.00 97.44 87 ILE A N 1
ATOM 736 C CA . ILE A 1 87 ? 2.441 13.639 0.688 1.00 97.44 87 ILE A CA 1
ATOM 737 C C . ILE A 1 87 ? 3.974 13.565 0.788 1.00 97.44 87 ILE A C 1
ATOM 739 O O . ILE A 1 87 ? 4.635 13.160 -0.175 1.00 97.44 87 ILE A O 1
ATOM 743 N N . PRO A 1 88 ? 4.570 13.903 1.950 1.00 97.62 88 PRO A N 1
ATOM 744 C CA . PRO A 1 88 ? 5.991 13.683 2.179 1.00 97.62 88 PRO A CA 1
ATOM 745 C C . PRO A 1 88 ? 6.389 12.223 1.949 1.00 97.62 88 PRO A C 1
ATOM 747 O O . PRO A 1 88 ? 5.679 11.294 2.345 1.00 97.62 88 PRO A O 1
ATOM 750 N N . VAL A 1 89 ? 7.549 12.030 1.318 1.00 96.81 89 VAL A N 1
ATOM 751 C CA . VAL A 1 89 ? 8.138 10.703 1.125 1.00 96.81 89 VAL A CA 1
ATOM 752 C C . VAL A 1 89 ? 8.342 10.030 2.477 1.00 96.81 89 VAL A C 1
ATOM 754 O O . VAL A 1 89 ? 8.810 10.646 3.433 1.00 96.81 89 VAL A O 1
ATOM 757 N N . PHE A 1 90 ? 8.012 8.744 2.533 1.00 95.62 90 PHE A N 1
ATOM 758 C CA . PHE A 1 90 ? 8.258 7.902 3.688 1.00 95.62 90 PHE A CA 1
ATOM 759 C C . PHE A 1 90 ? 8.890 6.588 3.244 1.00 95.62 90 PHE A C 1
ATOM 761 O O . PHE A 1 90 ? 8.590 6.054 2.175 1.00 95.62 90 PHE A O 1
ATOM 768 N N . HIS A 1 91 ? 9.743 6.051 4.105 1.00 94.75 91 HIS A N 1
ATOM 769 C CA . HIS A 1 91 ? 10.381 4.753 3.940 1.00 94.75 91 HIS A CA 1
ATOM 770 C C . HIS A 1 91 ? 10.000 3.872 5.119 1.00 94.75 91 HIS A C 1
ATOM 772 O O . HIS A 1 91 ? 9.792 4.367 6.228 1.00 94.75 91 HIS A O 1
ATOM 778 N N . ARG A 1 92 ? 9.881 2.564 4.881 1.00 90.31 92 ARG A N 1
ATOM 779 C CA . ARG A 1 92 ? 9.515 1.621 5.945 1.00 90.31 92 ARG A CA 1
ATOM 780 C C . ARG A 1 92 ? 10.706 0.833 6.465 1.00 90.31 92 ARG A C 1
ATOM 782 O O . ARG A 1 92 ? 10.763 0.529 7.654 1.00 90.31 92 ARG A O 1
ATOM 789 N N . PHE A 1 93 ? 11.636 0.503 5.582 1.00 86.88 93 PHE A N 1
ATOM 790 C CA . PHE A 1 93 ? 12.801 -0.304 5.907 1.00 86.88 93 PHE A CA 1
ATOM 791 C C . PHE A 1 93 ? 14.059 0.517 5.659 1.00 86.88 93 PHE A C 1
ATOM 793 O O . PHE A 1 93 ? 14.087 1.342 4.751 1.00 86.88 93 PHE A O 1
ATOM 800 N N . VAL A 1 94 ? 15.082 0.319 6.482 1.00 79.44 94 VAL A N 1
ATOM 801 C CA . VAL A 1 94 ? 16.394 0.919 6.232 1.00 79.44 94 VAL A CA 1
ATOM 802 C C . VAL A 1 94 ? 17.043 0.120 5.104 1.00 79.44 94 VAL A C 1
ATOM 804 O O . VAL A 1 94 ? 17.039 -1.112 5.161 1.00 79.44 94 VAL A O 1
ATOM 807 N N . SER A 1 95 ? 17.489 0.825 4.066 1.00 60.34 95 SER A N 1
ATOM 808 C CA . SER A 1 95 ? 18.188 0.261 2.906 1.00 60.34 95 SER A CA 1
ATOM 809 C C . SER A 1 95 ? 19.604 -0.179 3.258 1.00 60.34 95 SER A C 1
ATOM 811 O O . SER A 1 95 ? 20.238 0.522 4.079 1.00 60.34 95 SER A O 1
#

Sequence (95 aa):
MNKAIRITDCFPRQMFWDVRMDQLDAWRDQAFIIPRALLFCNDRTFTENIERLEKIYSQSDIIRNLQTTKVRVSNQVCEWVARRYSIPVFHRFVS